Protein AF-A0A0J7XJD6-F1 (afdb_monomer_lite)

Secondary structure (DSSP, 8-state):
---SSHHHHHHHHHHHHHHHHHHTTTTGGG-SSSHHHHHHHHHHHHHTSS--HHHHHHHHHHHHHHHH-

Radius of gyration: 15.29 Å; chains: 1; bounding box: 34×28×45 Å

Structure (mmCIF, N/CA/C/O backbone):
data_AF-A0A0J7XJD6-F1
#
_entry.id   AF-A0A0J7XJD6-F1
#
loop_
_atom_site.group_PDB
_atom_site.id
_atom_site.type_symbol
_atom_site.label_atom_id
_atom_site.label_alt_id
_atom_site.label_comp_id
_atom_site.label_asym_id
_atom_site.label_entity_id
_atom_site.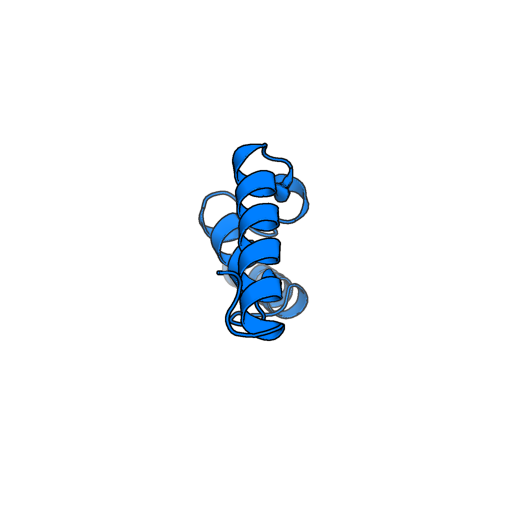label_seq_id
_atom_site.pdbx_PDB_ins_code
_atom_site.Cartn_x
_atom_site.Cartn_y
_atom_site.Cartn_z
_atom_site.occupancy
_atom_site.B_iso_or_equiv
_atom_site.auth_seq_id
_atom_site.auth_comp_id
_atom_site.auth_asym_id
_atom_site.auth_atom_id
_atom_site.pdbx_PDB_model_num
ATOM 1 N N . ARG A 1 1 ? -20.012 4.939 21.819 1.00 80.25 1 ARG A N 1
ATOM 2 C CA . ARG A 1 1 ? -19.628 5.387 20.454 1.00 80.25 1 ARG A CA 1
ATOM 3 C C . ARG A 1 1 ? -18.129 5.155 20.308 1.00 80.25 1 ARG A C 1
ATOM 5 O O . ARG A 1 1 ? -17.414 5.528 21.224 1.00 80.25 1 ARG A O 1
ATOM 12 N N . GLY A 1 2 ? -17.679 4.490 19.246 1.00 90.94 2 GLY A N 1
ATOM 13 C CA . GLY A 1 2 ? -16.278 4.091 19.060 1.00 90.94 2 GLY A CA 1
ATOM 14 C C . GLY A 1 2 ? -16.162 2.831 18.203 1.00 90.94 2 GLY A C 1
ATOM 15 O O . GLY A 1 2 ? -17.178 2.308 17.738 1.00 90.94 2 GLY A O 1
ATOM 16 N N . PHE A 1 3 ? -14.940 2.344 17.998 1.00 95.75 3 PHE A N 1
ATOM 17 C CA . PHE A 1 3 ? -14.718 1.067 17.323 1.00 95.75 3 PHE A CA 1
ATOM 18 C C . PHE A 1 3 ? -15.314 -0.086 18.132 1.00 95.75 3 PHE A C 1
ATOM 20 O O . PHE A 1 3 ? -15.197 -0.124 19.354 1.00 95.75 3 PHE A O 1
ATOM 27 N N . LYS A 1 4 ? -15.943 -1.040 17.436 1.00 93.75 4 LYS A N 1
ATOM 28 C CA . LYS A 1 4 ? -16.581 -2.210 18.059 1.00 93.75 4 LYS A CA 1
ATOM 29 C C . LYS A 1 4 ? -15.561 -3.173 18.686 1.00 93.75 4 LYS A C 1
ATOM 31 O O . LYS A 1 4 ? -15.902 -3.892 19.616 1.00 93.75 4 LYS A O 1
ATOM 36 N N . SER A 1 5 ? -14.330 -3.200 18.174 1.00 96.81 5 SER A N 1
ATOM 37 C CA . SER A 1 5 ? -13.237 -4.046 18.664 1.00 96.81 5 SER A CA 1
ATOM 38 C C . SER A 1 5 ? -11.867 -3.481 18.264 1.00 96.81 5 SER A C 1
ATOM 40 O O . SER A 1 5 ? -11.769 -2.658 17.347 1.00 96.81 5 SER A O 1
ATOM 42 N N . ILE A 1 6 ? -10.801 -3.943 18.932 1.00 96.94 6 ILE A N 1
ATOM 43 C CA . ILE A 1 6 ? -9.410 -3.574 18.615 1.00 96.94 6 ILE A CA 1
ATOM 44 C C . ILE A 1 6 ? -9.042 -3.916 17.157 1.00 96.94 6 ILE A C 1
ATOM 46 O O . ILE A 1 6 ? -8.506 -3.038 16.482 1.00 96.94 6 ILE A O 1
ATOM 50 N N . PRO A 1 7 ? -9.360 -5.115 16.617 1.00 95.69 7 PRO A N 1
ATOM 51 C CA . PRO A 1 7 ? -9.079 -5.426 15.215 1.00 95.69 7 PRO A CA 1
ATOM 52 C C . PRO A 1 7 ? -9.714 -4.439 14.231 1.00 95.69 7 PRO A C 1
ATOM 54 O O . PRO A 1 7 ? -9.058 -4.004 13.285 1.00 95.69 7 PRO A O 1
ATOM 57 N N . THR A 1 8 ? -10.966 -4.029 14.470 1.00 96.31 8 THR A N 1
ATOM 58 C CA . THR A 1 8 ? -11.632 -3.029 13.625 1.00 96.31 8 THR A CA 1
ATOM 59 C C . THR A 1 8 ? -10.949 -1.668 13.735 1.00 96.31 8 THR A C 1
ATOM 61 O O . THR A 1 8 ? -10.712 -1.034 12.711 1.00 96.31 8 THR A O 1
ATOM 64 N N . ALA A 1 9 ? -10.579 -1.240 14.947 1.00 97.25 9 ALA A N 1
ATOM 65 C CA . ALA A 1 9 ? -9.842 0.006 15.147 1.00 97.25 9 ALA A CA 1
ATOM 66 C C . ALA A 1 9 ? -8.521 0.011 14.369 1.00 97.25 9 ALA A C 1
ATOM 68 O O . ALA A 1 9 ? -8.231 0.954 13.635 1.00 97.25 9 ALA A O 1
ATOM 69 N N . TYR A 1 10 ? -7.752 -1.073 14.481 1.00 96.06 10 TYR A N 1
ATOM 70 C CA . TYR A 1 10 ? -6.464 -1.215 13.816 1.00 96.06 10 TYR A CA 1
ATOM 71 C C . TYR A 1 10 ? -6.597 -1.193 12.290 1.00 96.06 10 TYR A C 1
ATOM 73 O O . TYR A 1 10 ? -5.876 -0.452 11.623 1.00 96.06 10 TYR A O 1
ATOM 81 N N . ALA A 1 11 ? -7.551 -1.947 11.733 1.00 95.50 11 ALA A N 1
ATOM 82 C CA . ALA A 1 11 ? -7.802 -1.959 10.295 1.00 95.50 11 ALA A CA 1
ATOM 83 C C . ALA A 1 11 ? -8.193 -0.567 9.771 1.00 95.50 11 ALA A C 1
ATOM 85 O O . ALA A 1 11 ? -7.685 -0.134 8.736 1.00 95.50 11 ALA A O 1
ATOM 86 N N . THR A 1 12 ? -9.047 0.159 10.499 1.00 96.56 12 THR A N 1
ATOM 87 C CA . THR A 1 12 ? -9.464 1.510 10.111 1.00 96.56 12 THR A CA 1
ATOM 88 C C . THR A 1 12 ? -8.315 2.517 10.187 1.00 96.56 12 THR A C 1
ATOM 90 O O . THR A 1 12 ? -8.104 3.260 9.230 1.00 96.56 12 THR A O 1
ATOM 93 N N . ILE A 1 13 ? -7.551 2.536 11.285 1.00 96.94 13 ILE A N 1
ATOM 94 C CA . ILE A 1 13 ? -6.417 3.458 11.455 1.00 96.94 13 ILE A CA 1
ATOM 95 C C . ILE A 1 13 ? -5.355 3.196 10.382 1.00 96.94 13 ILE A C 1
ATOM 97 O O . ILE A 1 13 ? -4.971 4.125 9.671 1.00 96.94 13 ILE A O 1
ATOM 101 N N . LYS A 1 14 ? -4.969 1.929 10.176 1.00 96.75 14 LYS A N 1
ATOM 102 C CA . LYS A 1 14 ? -4.0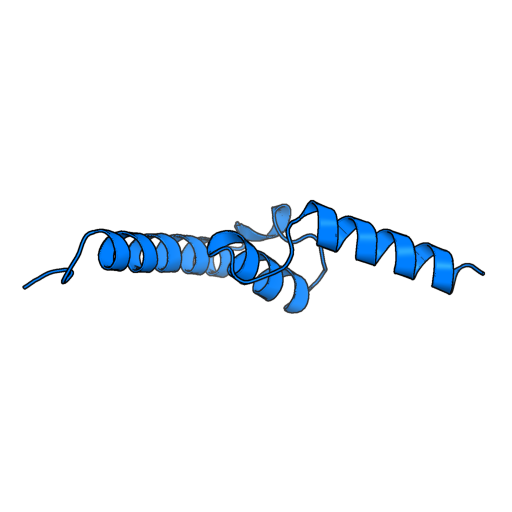45 1.533 9.105 1.00 96.75 14 LYS A CA 1
ATOM 103 C C . LYS A 1 14 ? -4.552 1.980 7.732 1.00 96.75 14 LYS A C 1
ATOM 105 O O . LYS A 1 14 ? -3.786 2.519 6.938 1.00 96.75 14 LYS A O 1
ATOM 110 N N . GLY A 1 15 ? -5.843 1.790 7.449 1.00 96.88 15 GLY A N 1
ATOM 111 C CA . GLY A 1 15 ? -6.456 2.238 6.198 1.00 96.88 15 GLY A CA 1
ATOM 112 C C . GLY A 1 15 ? -6.302 3.738 5.972 1.00 96.88 15 GLY A C 1
ATOM 113 O O . GLY A 1 15 ? -5.910 4.152 4.882 1.00 96.88 15 GLY A O 1
ATOM 114 N N . PHE A 1 16 ? -6.537 4.558 6.999 1.00 97.75 16 PHE A N 1
ATOM 115 C CA . PHE A 1 16 ? -6.330 6.004 6.907 1.00 97.75 16 PHE A CA 1
ATOM 116 C C . PHE A 1 16 ? -4.873 6.386 6.673 1.00 97.75 16 PHE A C 1
ATOM 118 O O . PHE A 1 16 ? -4.607 7.280 5.870 1.00 97.75 16 PHE A O 1
ATOM 125 N N . GLU A 1 17 ? -3.929 5.714 7.324 1.00 97.44 17 GLU A N 1
ATOM 126 C CA . GLU A 1 17 ? -2.501 5.966 7.122 1.00 97.44 17 GLU A CA 1
ATOM 127 C C . GLU A 1 17 ? -2.061 5.629 5.695 1.00 97.44 17 GLU A C 1
ATOM 129 O O . GLU A 1 17 ? -1.421 6.458 5.043 1.00 97.44 17 GLU A O 1
ATOM 134 N N . VAL A 1 18 ? -2.477 4.472 5.170 1.00 96.94 18 VAL A N 1
ATOM 135 C CA . VAL A 1 18 ? -2.191 4.051 3.790 1.00 96.94 18 VAL A CA 1
ATOM 136 C C . VAL A 1 18 ? -2.822 5.019 2.786 1.00 96.94 18 VAL A C 1
ATOM 138 O O . VAL A 1 18 ? -2.130 5.521 1.898 1.00 96.94 18 VAL A O 1
ATOM 141 N N . MET A 1 19 ? -4.104 5.365 2.955 1.00 97.25 19 MET A N 1
ATOM 142 C CA . MET A 1 19 ? -4.789 6.340 2.095 1.00 97.25 19 MET A CA 1
ATOM 143 C C . MET A 1 19 ? -4.108 7.713 2.130 1.00 97.25 19 MET A C 1
ATOM 145 O O . MET A 1 19 ? -3.954 8.366 1.097 1.00 97.25 19 MET A O 1
ATOM 149 N N . ARG A 1 20 ? -3.660 8.161 3.308 1.00 98.00 20 ARG A N 1
ATOM 150 C CA . ARG A 1 20 ? -2.946 9.432 3.471 1.00 98.00 20 ARG A CA 1
ATOM 151 C C . ARG A 1 20 ? -1.579 9.404 2.790 1.00 98.00 20 ARG A C 1
ATOM 153 O O . ARG A 1 20 ? -1.226 10.389 2.143 1.00 98.00 20 ARG A O 1
ATOM 160 N N . ALA A 1 21 ? -0.831 8.308 2.909 1.00 96.81 21 ALA A N 1
ATOM 161 C CA . ALA A 1 21 ? 0.464 8.141 2.254 1.00 96.81 21 ALA A CA 1
ATOM 162 C C . ALA A 1 21 ? 0.333 8.145 0.724 1.00 96.81 21 ALA A C 1
ATOM 164 O O . ALA A 1 21 ? 1.125 8.804 0.048 1.00 96.81 21 ALA A O 1
ATOM 165 N N . LEU A 1 22 ? -0.699 7.481 0.188 1.00 95.75 22 LEU A N 1
ATOM 166 C CA . LEU A 1 22 ? -1.038 7.506 -1.238 1.00 95.75 22 LEU A CA 1
ATOM 167 C C . LEU A 1 22 ? -1.403 8.922 -1.695 1.00 95.75 22 LEU A C 1
ATOM 169 O O . LEU A 1 22 ? -0.775 9.457 -2.604 1.00 95.75 22 LEU A O 1
ATOM 173 N N . ARG A 1 23 ? -2.328 9.590 -0.992 1.00 96.31 23 ARG A N 1
ATOM 174 C CA . ARG A 1 23 ? -2.766 10.958 -1.322 1.00 96.31 23 ARG A CA 1
ATOM 175 C C . ARG A 1 23 ? -1.619 11.972 -1.323 1.00 96.31 23 ARG A C 1
ATOM 177 O O . ARG A 1 23 ? -1.638 12.914 -2.107 1.00 96.31 23 ARG A O 1
ATOM 184 N N . LYS A 1 24 ? -0.635 11.804 -0.436 1.00 97.06 24 LYS A N 1
ATOM 185 C CA . LYS A 1 24 ? 0.553 12.670 -0.358 1.00 97.06 24 LYS A CA 1
ATOM 186 C C . LYS A 1 24 ? 1.684 12.259 -1.306 1.00 97.06 24 LYS A C 1
ATOM 188 O O . LYS A 1 24 ? 2.704 12.937 -1.341 1.00 97.06 24 LYS A O 1
ATOM 193 N N . GLY A 1 25 ? 1.559 11.137 -2.014 1.00 94.44 25 GLY A N 1
ATOM 194 C CA . GLY A 1 25 ? 2.638 10.573 -2.829 1.00 94.44 25 GLY A CA 1
ATOM 195 C C . GLY A 1 25 ? 3.806 9.988 -2.021 1.00 94.44 25 GLY A C 1
ATOM 196 O O . GLY A 1 25 ? 4.802 9.573 -2.606 1.00 94.44 25 GLY A O 1
ATOM 197 N N . GLN A 1 26 ? 3.689 9.900 -0.693 1.00 96.19 26 GLN A N 1
ATOM 198 C CA . GLN A 1 26 ? 4.702 9.307 0.193 1.00 96.19 26 GLN A CA 1
ATOM 199 C C . GLN A 1 26 ? 4.785 7.782 0.045 1.00 96.19 26 GLN A C 1
ATOM 201 O O . GLN A 1 26 ? 5.771 7.171 0.441 1.00 96.19 26 GLN A O 1
ATOM 206 N N . ALA A 1 27 ? 3.754 7.169 -0.540 1.00 95.25 27 ALA A N 1
ATOM 207 C CA . ALA A 1 27 ? 3.705 5.747 -0.850 1.00 95.25 27 ALA A CA 1
ATOM 208 C C . ALA A 1 27 ? 4.591 5.338 -2.044 1.00 95.25 27 ALA A C 1
ATOM 210 O O . ALA A 1 27 ? 4.892 4.157 -2.183 1.00 95.25 27 ALA A O 1
ATOM 211 N N . ARG A 1 28 ? 5.037 6.287 -2.886 1.00 93.56 28 ARG A N 1
ATOM 212 C CA . ARG A 1 28 ? 5.786 5.997 -4.126 1.00 93.56 28 ARG A CA 1
ATOM 213 C C . ARG A 1 28 ? 7.015 5.094 -3.935 1.00 93.56 28 ARG A C 1
ATOM 215 O O . ARG A 1 28 ? 7.139 4.156 -4.715 1.00 93.56 28 ARG A O 1
ATOM 222 N N . PRO A 1 29 ? 7.882 5.293 -2.920 1.00 94.31 29 PRO A N 1
ATOM 223 C CA . PRO A 1 29 ? 9.041 4.420 -2.699 1.00 94.31 29 PRO A CA 1
ATOM 224 C C . PRO A 1 29 ? 8.674 2.969 -2.365 1.00 94.31 29 PRO A C 1
ATOM 226 O O . PRO A 1 29 ? 9.512 2.081 -2.462 1.00 94.31 29 PRO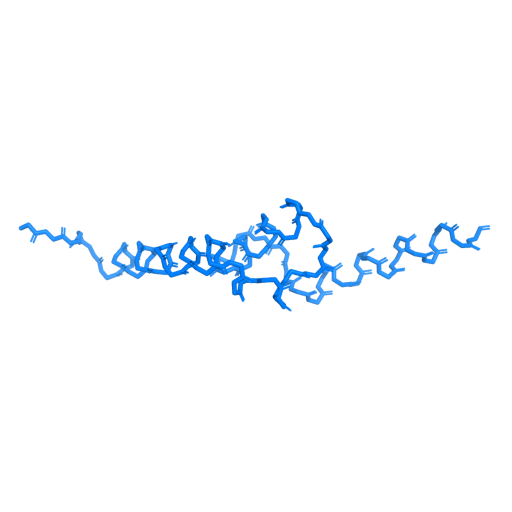 A O 1
ATOM 229 N N . TRP A 1 30 ? 7.427 2.726 -1.959 1.00 93.00 30 TRP A N 1
ATOM 230 C CA . TRP A 1 30 ? 6.930 1.414 -1.557 1.00 93.00 30 TRP A CA 1
ATOM 231 C C . TRP A 1 30 ? 6.182 0.686 -2.685 1.00 93.00 30 TRP A C 1
ATOM 233 O O . TRP A 1 30 ? 5.790 -0.470 -2.515 1.00 93.00 30 TRP A O 1
ATOM 243 N N . CYS A 1 31 ? 5.976 1.332 -3.835 1.00 94.88 31 CYS A N 1
ATOM 244 C CA . CYS A 1 31 ? 5.362 0.731 -5.016 1.00 94.88 31 CYS A CA 1
ATOM 245 C C . CYS A 1 31 ? 6.433 0.014 -5.853 1.00 94.88 31 CYS A C 1
ATOM 247 O O . CYS A 1 31 ? 7.267 0.661 -6.475 1.00 94.88 31 CYS A O 1
ATOM 249 N N . LEU A 1 32 ? 6.392 -1.323 -5.894 1.00 93.94 32 LEU A N 1
ATOM 250 C CA . LEU A 1 32 ? 7.315 -2.129 -6.712 1.00 93.94 32 LEU A CA 1
ATOM 251 C C . LEU A 1 32 ? 7.028 -2.010 -8.213 1.00 93.94 32 LEU A C 1
ATOM 253 O O . LEU A 1 32 ? 7.929 -2.133 -9.035 1.00 93.94 32 LEU A O 1
ATOM 257 N N . GLN A 1 33 ? 5.766 -1.771 -8.568 1.00 92.81 33 GLN A N 1
ATOM 258 C CA . GLN A 1 33 ? 5.308 -1.623 -9.945 1.00 92.81 33 GLN A CA 1
ATOM 259 C C . GLN A 1 33 ? 4.902 -0.172 -10.222 1.00 92.81 33 GLN A C 1
ATOM 261 O O . GLN A 1 33 ? 4.447 0.523 -9.309 1.00 92.81 33 GLN A O 1
ATOM 266 N N . PRO A 1 34 ? 5.023 0.301 -11.473 1.00 91.75 34 PRO A N 1
ATOM 267 C CA . PRO A 1 34 ? 4.588 1.641 -11.834 1.00 91.75 34 PRO A CA 1
ATOM 268 C C . PRO A 1 34 ? 3.056 1.765 -11.851 1.00 91.75 34 PRO A C 1
ATOM 270 O O . PRO A 1 34 ? 2.322 0.806 -12.109 1.00 91.75 34 PRO A O 1
ATOM 273 N N . GLY A 1 35 ? 2.578 2.989 -11.623 1.00 92.75 35 GLY A N 1
ATOM 274 C CA . GLY A 1 35 ? 1.167 3.359 -11.744 1.00 92.75 35 GLY A CA 1
ATOM 275 C C . GLY A 1 35 ? 0.239 2.697 -10.720 1.00 92.75 35 GLY A C 1
ATOM 276 O O . GLY A 1 35 ? 0.663 2.237 -9.659 1.00 92.75 35 GLY A O 1
ATOM 277 N N . ILE A 1 36 ? -1.051 2.638 -11.068 1.00 93.94 36 ILE A N 1
ATOM 278 C CA . ILE A 1 36 ? -2.140 2.162 -10.193 1.00 93.94 36 ILE A CA 1
ATOM 279 C C . ILE A 1 36 ? -1.881 0.736 -9.693 1.00 93.94 36 ILE A C 1
ATOM 281 O O . ILE A 1 36 ? -2.204 0.403 -8.555 1.00 93.94 36 ILE A O 1
ATOM 285 N N . ARG A 1 37 ? -1.251 -0.112 -10.514 1.00 94.31 37 ARG A N 1
ATOM 286 C CA . ARG A 1 37 ? -0.969 -1.503 -10.149 1.00 94.31 37 ARG A CA 1
ATOM 287 C C . ARG A 1 37 ? -0.050 -1.599 -8.927 1.00 94.31 37 ARG A C 1
ATOM 289 O O . ARG A 1 37 ? -0.313 -2.413 -8.047 1.00 94.31 37 ARG A O 1
ATOM 296 N N . GLY A 1 38 ? 0.970 -0.743 -8.833 1.00 94.75 38 GLY A N 1
ATOM 297 C CA . GLY A 1 38 ? 1.855 -0.687 -7.667 1.00 94.75 38 GLY A CA 1
ATOM 298 C C . GLY A 1 38 ? 1.157 -0.199 -6.401 1.00 94.75 38 GLY A C 1
ATOM 299 O O . GLY A 1 38 ? 1.400 -0.740 -5.323 1.00 94.75 38 GLY A O 1
ATOM 300 N N . GLU A 1 39 ? 0.252 0.774 -6.536 1.00 95.44 39 GLU A N 1
ATOM 301 C CA . GLU A 1 39 ? -0.543 1.299 -5.420 1.00 95.44 39 GLU A CA 1
ATOM 302 C C . GLU A 1 39 ? -1.527 0.252 -4.881 1.00 95.44 39 GLU A C 1
ATOM 304 O O . GLU A 1 39 ? -1.592 0.037 -3.672 1.00 95.44 39 GLU A O 1
ATOM 309 N N . VAL A 1 40 ? -2.236 -0.463 -5.763 1.00 95.75 40 VAL A N 1
ATOM 310 C CA . VAL A 1 40 ? -3.140 -1.561 -5.371 1.00 95.75 40 VAL A CA 1
ATOM 311 C C . VAL A 1 40 ? -2.363 -2.661 -4.653 1.00 95.75 40 VAL A C 1
ATOM 313 O O . VAL A 1 40 ? -2.746 -3.072 -3.559 1.00 95.75 40 VAL A O 1
ATOM 316 N N . ARG A 1 41 ? -1.220 -3.084 -5.208 1.00 95.75 41 ARG A N 1
ATOM 317 C CA . ARG A 1 41 ? -0.353 -4.085 -4.575 1.00 95.75 41 ARG A CA 1
ATOM 318 C C . ARG A 1 41 ? 0.173 -3.636 -3.213 1.00 95.75 41 ARG A C 1
ATOM 320 O O . ARG A 1 41 ? 0.243 -4.441 -2.287 1.00 95.75 41 ARG A O 1
ATOM 327 N N . LEU A 1 42 ? 0.508 -2.355 -3.053 1.00 95.62 42 LEU A N 1
ATOM 328 C CA . LEU A 1 42 ? 0.904 -1.799 -1.760 1.00 95.62 42 LEU A CA 1
ATOM 329 C C . LEU A 1 42 ? -0.215 -1.931 -0.718 1.00 95.62 42 LEU A C 1
ATOM 331 O O . LEU A 1 42 ? 0.056 -2.348 0.409 1.00 95.62 42 LEU A O 1
ATOM 335 N N . VAL A 1 43 ? -1.456 -1.604 -1.091 1.00 96.25 43 VAL A N 1
ATOM 336 C CA . VAL A 1 43 ? -2.625 -1.754 -0.211 1.00 96.25 43 VAL A CA 1
ATOM 337 C C . VAL A 1 43 ? -2.819 -3.223 0.157 1.00 96.25 43 VAL A C 1
ATOM 339 O O . VAL A 1 43 ? -2.897 -3.549 1.340 1.00 96.25 43 VAL A O 1
ATOM 342 N N . GLU A 1 44 ? -2.818 -4.125 -0.825 1.00 96.12 44 GLU A N 1
ATOM 343 C CA . GLU A 1 44 ? -2.969 -5.562 -0.582 1.00 96.12 44 GLU A CA 1
ATOM 344 C C . GLU A 1 44 ? -1.918 -6.101 0.403 1.00 96.12 44 GLU A C 1
ATOM 346 O O . GLU A 1 44 ? -2.249 -6.863 1.317 1.00 96.12 44 GLU A O 1
ATOM 351 N N . ARG A 1 45 ? -0.659 -5.657 0.271 1.00 95.38 45 ARG A N 1
ATOM 352 C CA . ARG A 1 45 ? 0.432 -6.014 1.190 1.00 95.38 45 ARG A CA 1
ATOM 353 C C . ARG A 1 45 ? 0.234 -5.447 2.591 1.00 95.38 45 ARG A C 1
ATOM 355 O O . ARG A 1 45 ? 0.461 -6.160 3.563 1.00 95.38 45 ARG A O 1
ATOM 362 N N . ALA A 1 46 ? -0.211 -4.197 2.721 1.00 94.69 46 ALA A N 1
ATOM 363 C CA . ALA A 1 46 ? -0.429 -3.568 4.026 1.00 94.69 46 ALA A CA 1
ATOM 364 C C . ALA A 1 46 ? -1.477 -4.315 4.877 1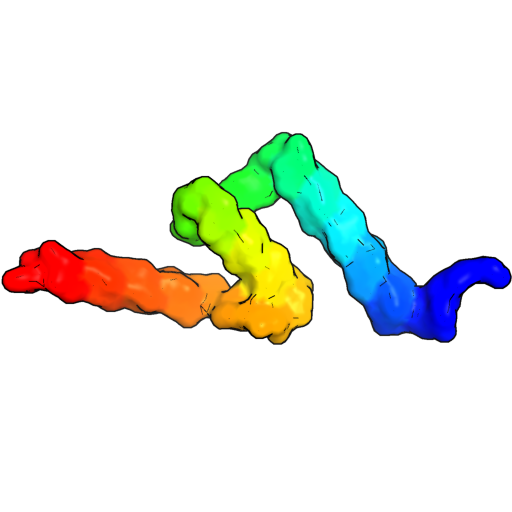.00 94.69 46 ALA A C 1
ATOM 366 O O . ALA A 1 46 ? -1.381 -4.339 6.113 1.00 94.69 46 ALA A O 1
ATOM 367 N N . PHE A 1 47 ? -2.455 -4.943 4.216 1.00 95.88 47 PHE A N 1
ATOM 368 C CA . PHE A 1 47 ? -3.523 -5.726 4.842 1.00 95.88 47 PHE A CA 1
ATOM 369 C C . PHE A 1 47 ? -3.292 -7.243 4.826 1.00 95.88 47 PHE A C 1
ATOM 371 O O . PHE A 1 47 ? -4.094 -7.968 5.406 1.00 95.88 47 PHE A O 1
ATOM 378 N N . GLY A 1 48 ? -2.206 -7.727 4.214 1.00 94.69 48 GLY A N 1
ATOM 379 C CA . GLY A 1 48 ? -1.888 -9.157 4.157 1.00 94.69 48 GLY A CA 1
ATOM 380 C C . GLY A 1 48 ? -2.866 -9.984 3.315 1.00 94.69 48 GLY A C 1
ATOM 381 O O . GLY A 1 48 ? -3.020 -11.173 3.567 1.00 94.69 48 GLY A O 1
ATOM 382 N N . ILE A 1 49 ? -3.540 -9.361 2.344 1.00 94.81 49 ILE A N 1
ATOM 383 C CA . ILE A 1 49 ? -4.535 -10.014 1.471 1.00 94.81 49 ILE A CA 1
ATOM 384 C C . ILE A 1 49 ? -3.979 -10.376 0.088 1.00 94.81 49 ILE A C 1
ATOM 386 O O . ILE A 1 49 ? -4.628 -11.099 -0.662 1.00 94.81 49 ILE A O 1
ATOM 390 N N . GLY A 1 50 ? -2.790 -9.876 -0.260 1.00 91.00 50 GLY A N 1
ATOM 391 C CA . GLY A 1 50 ? -2.138 -10.140 -1.542 1.00 91.00 50 GLY A CA 1
ATOM 392 C C . GLY A 1 50 ? -0.716 -10.683 -1.410 1.00 91.00 50 GLY A C 1
ATOM 393 O O . GLY A 1 50 ? -0.247 -10.963 -0.303 1.00 91.00 50 GLY A O 1
ATOM 394 N N . PRO A 1 51 ? -0.018 -10.852 -2.547 1.00 91.94 51 PRO A N 1
ATOM 395 C CA . PRO A 1 51 ? 1.319 -11.424 -2.576 1.00 91.94 51 PRO A CA 1
ATOM 396 C C . PRO A 1 51 ? 2.305 -10.562 -1.792 1.00 91.94 51 PRO A C 1
ATOM 398 O O . PRO A 1 51 ? 2.239 -9.333 -1.805 1.00 91.94 51 PRO A O 1
ATOM 401 N N . SER A 1 52 ? 3.263 -11.218 -1.139 1.00 94.94 52 SER A N 1
ATOM 402 C CA . SER A 1 52 ? 4.362 -10.520 -0.476 1.00 94.94 52 SER A CA 1
ATOM 403 C C . SER A 1 52 ? 5.188 -9.704 -1.480 1.00 94.94 52 SER A C 1
ATOM 405 O O . SER A 1 52 ? 5.204 -9.994 -2.679 1.00 94.94 52 SER A O 1
ATOM 407 N N . ALA A 1 53 ? 5.938 -8.717 -0.980 1.00 94.50 53 ALA A N 1
ATOM 408 C CA . ALA A 1 53 ? 6.867 -7.940 -1.802 1.00 94.50 53 ALA A CA 1
ATOM 409 C C . ALA A 1 53 ? 7.876 -8.840 -2.542 1.00 94.50 53 ALA A C 1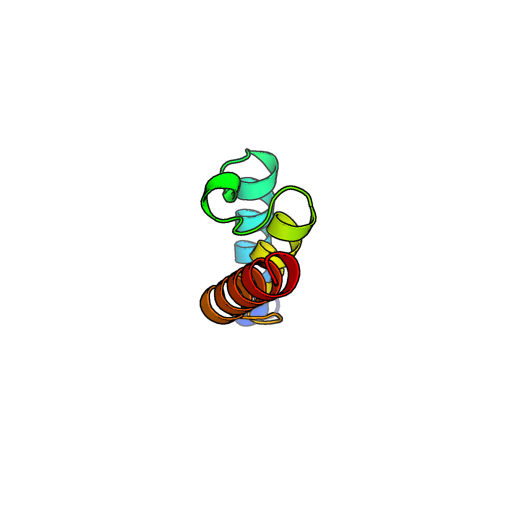
ATOM 411 O O . ALA A 1 53 ? 8.178 -8.599 -3.707 1.00 94.50 53 ALA A O 1
ATOM 412 N N . LEU A 1 54 ? 8.336 -9.915 -1.889 1.00 95.56 54 LEU A N 1
ATOM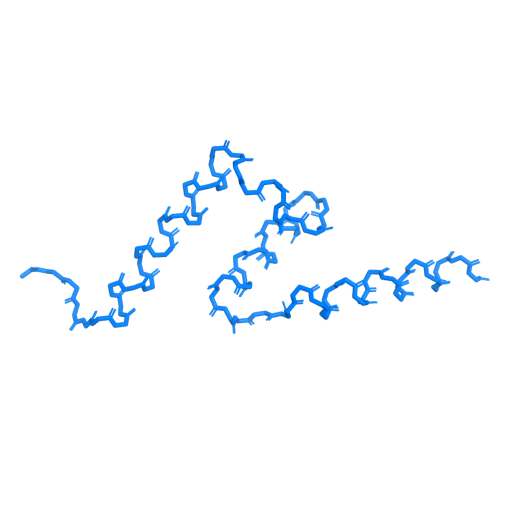 413 C CA . LEU A 1 54 ? 9.245 -10.896 -2.481 1.00 95.56 54 LEU A CA 1
ATOM 414 C C . LEU A 1 54 ? 8.582 -11.662 -3.632 1.00 95.56 54 LEU A C 1
ATOM 416 O O . LEU A 1 54 ? 9.160 -11.784 -4.707 1.00 95.56 54 LEU A O 1
ATOM 420 N N . THR A 1 55 ? 7.360 -12.152 -3.418 1.00 95.50 55 THR A N 1
ATOM 421 C CA . THR A 1 55 ? 6.594 -12.881 -4.441 1.00 95.50 55 THR A CA 1
ATOM 422 C C . THR A 1 55 ? 6.346 -12.007 -5.667 1.00 95.50 55 THR A C 1
ATOM 424 O O . THR A 1 55 ? 6.484 -12.462 -6.800 1.00 95.50 55 THR A O 1
ATOM 427 N N . GLU A 1 56 ? 6.004 -10.739 -5.449 1.00 94.38 56 GLU A N 1
ATOM 428 C CA . GLU A 1 56 ? 5.779 -9.782 -6.526 1.00 94.38 56 GLU A CA 1
ATOM 429 C C . GLU A 1 56 ? 7.059 -9.476 -7.307 1.00 94.38 56 GLU A C 1
ATOM 431 O O . GLU A 1 56 ? 7.043 -9.537 -8.536 1.00 94.38 56 GLU A O 1
ATOM 436 N N . ALA A 1 57 ? 8.170 -9.223 -6.609 1.00 95.00 57 ALA A N 1
ATOM 437 C CA . ALA A 1 57 ? 9.467 -8.995 -7.236 1.00 95.00 57 ALA A CA 1
ATOM 438 C C . ALA A 1 57 ? 9.926 -10.210 -8.057 1.00 95.00 57 ALA A C 1
ATOM 440 O O . ALA A 1 57 ? 10.378 -10.055 -9.190 1.00 95.00 57 ALA A O 1
ATOM 441 N N . MET A 1 58 ? 9.744 -11.426 -7.533 1.00 96.81 58 MET A N 1
ATOM 442 C CA . MET A 1 58 ? 10.078 -12.654 -8.257 1.00 96.81 58 MET A CA 1
ATOM 443 C C . MET A 1 58 ? 9.232 -12.816 -9.526 1.00 96.81 58 MET A C 1
ATOM 445 O O . MET A 1 58 ? 9.756 -13.173 -10.579 1.00 96.81 58 MET A O 1
ATOM 449 N N . GLY A 1 59 ? 7.936 -12.492 -9.459 1.00 94.25 59 GLY A N 1
ATOM 450 C CA . GLY A 1 59 ? 7.067 -12.473 -10.636 1.00 94.25 59 GLY A CA 1
ATOM 451 C C . GLY A 1 59 ? 7.539 -11.475 -11.696 1.00 94.25 59 GLY A C 1
ATOM 452 O O . GLY A 1 59 ? 7.564 -11.801 -12.881 1.00 94.25 59 GLY A O 1
ATOM 453 N N . MET A 1 60 ? 7.970 -10.280 -11.280 1.00 93.12 60 MET A N 1
ATOM 454 C CA . MET A 1 60 ? 8.524 -9.271 -12.190 1.00 93.12 60 MET A CA 1
ATOM 455 C C . MET A 1 60 ? 9.813 -9.747 -12.865 1.00 93.12 60 MET A C 1
ATOM 457 O O . MET A 1 60 ? 9.947 -9.602 -14.078 1.00 93.12 60 MET A O 1
ATOM 461 N N . LEU A 1 61 ? 10.729 -10.352 -12.103 1.00 95.50 61 LEU A N 1
ATOM 462 C CA . LEU A 1 61 ? 11.957 -10.933 -12.649 1.00 95.50 61 LEU A CA 1
ATOM 463 C C . LEU A 1 61 ? 11.642 -12.024 -13.673 1.00 95.50 61 LEU A C 1
ATOM 465 O O . LEU A 1 61 ? 12.182 -12.004 -14.775 1.00 95.50 61 LEU A O 1
ATOM 469 N N . ASN A 1 62 ? 10.723 -12.934 -13.347 1.00 95.94 62 ASN A N 1
ATOM 470 C CA . ASN A 1 62 ? 10.336 -14.009 -14.254 1.00 95.94 62 ASN A CA 1
ATOM 471 C C . ASN A 1 62 ? 9.742 -13.472 -15.567 1.00 95.94 62 ASN A C 1
ATOM 473 O O . ASN A 1 62 ? 10.107 -13.936 -16.642 1.00 95.94 62 ASN A O 1
ATOM 477 N N . HIS A 1 63 ? 8.874 -12.456 -15.496 1.00 92.00 63 HIS A N 1
ATOM 478 C CA . HIS A 1 63 ? 8.344 -11.796 -16.691 1.00 92.00 63 HIS A CA 1
ATOM 479 C C . HIS A 1 63 ? 9.434 -11.124 -17.528 1.00 92.00 63 HIS A C 1
ATOM 481 O O . HIS A 1 63 ? 9.385 -11.203 -18.751 1.00 92.00 63 HIS A O 1
ATOM 487 N N . HIS A 1 64 ? 10.415 -10.487 -16.886 1.00 94.06 64 HIS A N 1
ATOM 488 C CA . HIS A 1 64 ? 11.534 -9.862 -17.585 1.00 94.06 64 HIS A CA 1
ATOM 489 C C . HIS A 1 64 ? 12.378 -10.895 -18.344 1.00 94.06 64 HIS A C 1
ATOM 491 O O . HIS A 1 64 ? 12.680 -10.690 -19.514 1.00 94.06 64 HIS A O 1
ATOM 497 N N . PHE A 1 65 ? 12.723 -12.022 -17.712 1.00 95.81 65 PHE A N 1
ATOM 498 C CA . PHE A 1 65 ? 13.467 -13.094 -18.382 1.00 95.81 65 PHE A CA 1
ATOM 499 C C . PHE A 1 65 ? 12.664 -13.753 -19.504 1.00 95.81 65 PHE A C 1
ATOM 501 O O . PHE A 1 65 ? 13.212 -13.993 -20.573 1.00 95.81 65 PHE A O 1
ATOM 508 N N . ALA A 1 66 ? 11.367 -13.993 -19.293 1.00 94.81 66 ALA A N 1
ATOM 509 C CA . ALA A 1 66 ? 10.498 -14.567 -20.317 1.00 94.81 66 ALA A CA 1
ATOM 510 C C . ALA A 1 66 ? 10.319 -13.647 -21.537 1.00 94.81 66 ALA A C 1
ATOM 512 O O . ALA A 1 66 ? 10.141 -14.142 -22.639 1.00 94.81 66 ALA A O 1
ATOM 513 N N . ALA A 1 67 ? 10.357 -12.324 -21.348 1.00 92.25 67 ALA A N 1
ATOM 514 C CA . ALA A 1 67 ? 10.277 -11.355 -22.442 1.00 92.25 67 ALA A CA 1
ATOM 515 C C . ALA A 1 67 ? 11.616 -11.137 -23.172 1.00 92.25 67 ALA A C 1
ATOM 517 O O . ALA A 1 67 ? 11.626 -10.545 -24.248 1.00 92.25 67 ALA A O 1
ATOM 518 N N . ALA A 1 68 ? 12.733 -11.554 -22.570 1.00 88.56 68 ALA A N 1
ATOM 519 C CA . ALA A 1 68 ? 14.076 -11.422 -23.133 1.00 88.56 68 ALA A CA 1
ATOM 520 C C . ALA A 1 68 ? 14.546 -12.671 -23.907 1.00 88.56 68 ALA A C 1
ATOM 522 O O . ALA A 1 68 ? 15.613 -12.623 -24.519 1.00 88.56 68 ALA A O 1
ATOM 523 N N . ALA A 1 69 ? 13.785 -13.768 -23.842 1.00 74.00 69 ALA A N 1
ATOM 524 C CA . ALA A 1 69 ? 14.005 -15.016 -24.574 1.00 74.00 69 ALA A CA 1
ATOM 525 C C . ALA A 1 69 ? 13.206 -15.031 -25.885 1.00 74.00 69 ALA A C 1
ATOM 527 O O . ALA A 1 69 ? 13.730 -15.599 -26.868 1.00 74.00 69 ALA A O 1
#

Sequence (69 aa):
RGFKSIPTAYATIKGFEVMRALRKGQARPWCLQPGIRGEVRLVERAFGIGPSALTEAMGMLNHHFAAAA

Organism: NCBI:txid1420583

pLDDT: mean 94.52, std 3.54, range [74.0, 98.0]

Foldseek 3Di:
DDDPDPVRVVVVVLVVVLVVCVVVVVCVVVQPDDDPVSSVVSVCQSVVNDDHPVRVVVVVVVVVVVVVD